Protein AF-A0A8T4CIP9-F1 (afdb_monomer)

Mean predicted aligned error: 10.28 Å

Radius of gyration: 17.67 Å; Cα contacts (8 Å, |Δi|>4): 135; chains: 1; bounding box: 44×28×46 Å

Nearest PDB structures (foldseek):
  5xgj-assembly1_B  TM=2.246E-01  e=2.545E+00  Homo sapiens
  7jis-assembly1_B  TM=2.352E-01  e=4.892E+00  Bos taurus
  8bcy-assembly1_B  TM=2.351E-01  e=4.652E+00  Bos taurus
  8q72-assembly1_B  TM=2.115E-01  e=5.981E+00  Escherichia coli

Secondary structure (DSSP, 8-state):
-HHHHHHHHHHHHHHHHHHHHHHHHHHHTT-GGGHHHHHHHHHHHHHHHHHHHHHHHHHHHHHHTT--HHHHHHHHHHHHHHHHHHHHHHHHHHHHHHHHHHHHHHHHHHTT-HHHHHHHHHHHHHHHHHHHHHHHHHHHTT-HHHHHHHHHHHHHHHHHHHHHHHHHH-

Sequence (170 aa):
MFAQFILTLREGLEAALIIAIVAAYLKKINRNDVNKYLWLGSGLAVLASIILSAAFWTLYGFAESFAGLWFEAFAMFTAAAVLTYMIFWMAKNARKIRGELEERVDVAISSGQLLGIAAVAFTSVLREGIETILFLSAAAAISFTETALGAVLGLFVAAVVAVFLTRGTV

pLDDT: mean 72.65, std 10.78, range [42.28, 89.19]

Solvent-accessible surface area (backbone atoms only — not comparable to full-atom values): 8701 Å² total; per-residue (Å²): 74,70,69,38,19,54,50,31,24,50,45,36,38,51,42,38,49,52,53,45,52,54,51,53,50,36,54,74,72,69,45,65,84,54,51,61,38,41,53,49,18,38,53,50,17,54,52,48,34,52,53,49,43,56,54,46,51,59,52,48,63,55,38,63,78,75,47,59,74,66,55,57,52,51,52,54,54,50,50,53,51,51,52,53,49,49,54,55,48,46,77,71,37,63,80,48,52,61,58,54,48,54,51,53,49,49,54,35,56,76,66,68,38,69,63,47,51,17,50,50,38,18,55,52,37,31,49,42,36,50,52,49,46,55,54,49,52,65,45,32,75,78,40,47,72,42,32,53,54,15,31,54,53,12,39,50,52,18,52,54,52,36,53,52,56,46,62,76,71,109

Foldseek 3Di:
DQVLLVLLLVLLLQLLVLLLLLCLLCVVVVNVVLNVLLVVLLVVLVVVLVVVLVVVVVVVVVCVVPPDPVVLVVLVVVLVVVVVVVVVVCVVCVVVVSVVSSVQSVVCVVVVPSVSSSVVSNVSSNVSSVNSSSVLVNVVVVPVVVNVVSNVNSNVVSVVVSVVSNVVSD

Structure (mmCIF, N/CA/C/O backbone):
data_AF-A0A8T4CIP9-F1
#
_entry.id   AF-A0A8T4CIP9-F1
#
loop_
_atom_site.group_PDB
_atom_site.id
_atom_site.type_symbol
_atom_site.label_atom_id
_atom_site.label_alt_id
_atom_site.label_comp_id
_atom_site.label_asym_id
_atom_site.label_entity_id
_atom_site.label_seq_id
_atom_site.pdbx_PDB_ins_code
_atom_site.Cartn_x
_atom_site.Cartn_y
_atom_site.Cartn_z
_atom_site.occupancy
_atom_site.B_iso_or_equiv
_atom_site.auth_seq_id
_atom_site.auth_comp_id
_atom_site.auth_asym_id
_atom_site.auth_atom_id
_atom_site.pdbx_PDB_model_num
ATOM 1 N N . MET A 1 1 ? 7.912 -11.212 -14.021 1.00 74.25 1 MET A N 1
ATOM 2 C CA . MET A 1 1 ? 6.522 -11.282 -13.477 1.00 74.25 1 MET A CA 1
ATOM 3 C C . MET A 1 1 ? 6.422 -11.752 -12.014 1.00 74.25 1 MET A C 1
ATOM 5 O O . MET A 1 1 ? 5.868 -11.028 -11.197 1.00 74.25 1 MET A O 1
ATOM 9 N N . PHE A 1 2 ? 6.927 -12.944 -11.653 1.00 80.62 2 PHE A N 1
ATOM 10 C CA . PHE A 1 2 ? 6.678 -13.574 -10.335 1.00 80.62 2 PHE A CA 1
ATOM 11 C C . PHE A 1 2 ? 7.185 -12.772 -9.121 1.00 80.62 2 PHE A C 1
ATOM 13 O O . PHE A 1 2 ? 6.486 -12.662 -8.119 1.00 80.62 2 PHE A O 1
ATOM 20 N N . ALA A 1 3 ? 8.364 -12.150 -9.225 1.00 81.88 3 ALA A N 1
ATOM 21 C CA . ALA A 1 3 ? 8.901 -11.307 -8.154 1.00 81.88 3 ALA A CA 1
ATOM 22 C C . ALA A 1 3 ? 7.987 -10.107 -7.839 1.00 81.88 3 ALA A C 1
ATOM 24 O O . ALA A 1 3 ? 7.739 -9.811 -6.675 1.00 81.88 3 ALA A O 1
ATOM 25 N N . GLN A 1 4 ? 7.424 -9.471 -8.873 1.00 85.50 4 GLN A N 1
ATOM 26 C CA . GLN A 1 4 ? 6.534 -8.312 -8.720 1.00 85.50 4 GLN A CA 1
ATOM 27 C C . GLN A 1 4 ? 5.172 -8.702 -8.150 1.00 85.50 4 GLN A C 1
ATOM 29 O O . GLN A 1 4 ? 4.590 -7.961 -7.361 1.00 85.50 4 GLN A O 1
ATOM 34 N N . PHE A 1 5 ? 4.700 -9.901 -8.493 1.00 85.88 5 PHE A N 1
ATOM 35 C CA . PHE A 1 5 ? 3.528 -10.494 -7.861 1.00 85.88 5 PHE A CA 1
ATOM 36 C C . PHE A 1 5 ? 3.733 -10.688 -6.354 1.00 85.88 5 PHE A C 1
ATOM 38 O O . PHE A 1 5 ? 2.912 -10.221 -5.574 1.00 85.88 5 PHE A O 1
ATOM 45 N N . ILE A 1 6 ? 4.834 -11.323 -5.929 1.00 86.06 6 ILE A N 1
ATOM 46 C CA . ILE A 1 6 ? 5.112 -11.540 -4.498 1.00 86.06 6 ILE A CA 1
ATOM 47 C C . ILE A 1 6 ? 5.267 -10.212 -3.757 1.00 86.06 6 ILE A C 1
ATOM 49 O O . ILE A 1 6 ? 4.758 -10.076 -2.647 1.00 86.06 6 ILE A O 1
ATOM 53 N N . LEU A 1 7 ? 5.952 -9.243 -4.366 1.00 86.06 7 LEU A N 1
ATOM 54 C CA . LEU A 1 7 ? 6.176 -7.935 -3.762 1.00 86.06 7 LEU A CA 1
ATOM 55 C C . LEU A 1 7 ? 4.852 -7.209 -3.513 1.00 86.06 7 LEU A C 1
ATOM 57 O O . LEU A 1 7 ? 4.538 -6.873 -2.378 1.00 86.06 7 LEU A O 1
ATOM 61 N N . THR A 1 8 ? 4.033 -7.039 -4.550 1.00 87.06 8 THR A N 1
ATOM 62 C CA . THR A 1 8 ? 2.738 -6.348 -4.419 1.00 87.06 8 THR A CA 1
ATOM 63 C C . THR A 1 8 ? 1.732 -7.106 -3.562 1.00 87.06 8 THR A C 1
ATOM 65 O O . THR A 1 8 ? 0.928 -6.484 -2.870 1.00 87.06 8 THR A O 1
ATOM 68 N N . LEU A 1 9 ? 1.796 -8.441 -3.554 1.00 86.44 9 LEU A N 1
ATOM 69 C CA . LEU A 1 9 ? 1.029 -9.265 -2.628 1.00 86.44 9 LEU A CA 1
ATOM 70 C C . LEU A 1 9 ? 1.435 -8.987 -1.176 1.00 86.44 9 LEU A C 1
ATOM 72 O O . LEU A 1 9 ? 0.558 -8.821 -0.336 1.00 86.44 9 LEU A O 1
ATOM 76 N N . ARG A 1 10 ? 2.739 -8.928 -0.877 1.00 88.19 10 ARG A N 1
ATOM 77 C CA . ARG A 1 10 ? 3.248 -8.635 0.468 1.00 88.19 10 ARG A CA 1
ATOM 78 C C . ARG A 1 10 ? 2.790 -7.257 0.938 1.00 88.19 10 ARG A C 1
ATOM 80 O O . ARG A 1 10 ? 2.098 -7.192 1.947 1.00 88.19 10 ARG A O 1
ATOM 87 N N . GLU A 1 11 ? 3.087 -6.200 0.185 1.00 86.75 11 GLU A N 1
ATOM 88 C CA . GLU A 1 11 ? 2.749 -4.835 0.620 1.00 86.75 11 GLU A CA 1
ATOM 89 C C . GLU A 1 11 ? 1.222 -4.637 0.712 1.00 86.75 11 GLU A C 1
ATOM 91 O O . GLU A 1 11 ? 0.703 -4.021 1.645 1.00 86.75 11 GLU A O 1
ATOM 96 N N . GLY A 1 12 ? 0.458 -5.253 -0.200 1.00 85.38 12 GLY A N 1
ATOM 97 C CA . GLY A 1 12 ? -1.003 -5.251 -0.139 1.00 85.38 12 GLY A CA 1
ATOM 98 C C . GLY A 1 12 ? -1.564 -5.988 1.085 1.00 85.38 12 GLY A C 1
ATOM 99 O O . GLY A 1 12 ? -2.535 -5.529 1.692 1.00 85.38 12 GLY A O 1
ATOM 100 N N . LEU A 1 13 ? -0.961 -7.118 1.470 1.00 83.56 13 LEU A N 1
ATOM 101 C CA . LEU A 1 13 ? -1.342 -7.855 2.677 1.00 83.56 13 LEU A CA 1
ATOM 102 C C . LEU A 1 13 ? -0.970 -7.093 3.948 1.00 83.56 13 LEU A C 1
ATOM 104 O O . LEU A 1 13 ? -1.757 -7.093 4.890 1.00 83.56 13 LEU A O 1
ATOM 108 N N . GLU A 1 14 ? 0.183 -6.433 3.984 1.00 82.94 14 GLU A N 1
ATOM 109 C CA . GLU A 1 14 ? 0.604 -5.619 5.124 1.00 82.94 14 GLU A CA 1
ATOM 110 C C . GLU A 1 14 ? -0.350 -4.442 5.353 1.00 82.94 14 GLU A C 1
ATOM 112 O O . GLU A 1 14 ? -0.870 -4.278 6.461 1.00 82.94 14 GLU A O 1
ATOM 117 N N . ALA A 1 15 ? -0.704 -3.709 4.293 1.00 83.06 15 ALA A N 1
ATOM 118 C CA . ALA A 1 15 ? -1.716 -2.658 4.361 1.00 83.06 15 ALA A CA 1
ATOM 119 C C . ALA A 1 15 ? -3.074 -3.198 4.855 1.00 83.06 15 ALA A C 1
ATOM 121 O O . ALA A 1 15 ? -3.703 -2.610 5.742 1.00 83.06 15 ALA A O 1
ATOM 122 N N . ALA A 1 16 ? -3.516 -4.349 4.337 1.00 81.31 16 ALA A N 1
ATOM 123 C CA . ALA A 1 16 ? -4.754 -4.998 4.766 1.00 81.31 16 ALA A CA 1
ATOM 124 C C . ALA A 1 16 ? -4.726 -5.420 6.244 1.00 81.31 16 ALA A C 1
ATOM 126 O O . ALA A 1 16 ? -5.730 -5.290 6.949 1.00 81.31 16 ALA A O 1
ATOM 127 N N . LEU A 1 17 ? -3.581 -5.905 6.726 1.00 78.81 17 LEU A N 1
ATOM 128 C CA . LEU A 1 17 ? -3.394 -6.357 8.100 1.00 78.81 17 LEU A CA 1
ATOM 129 C C . LEU A 1 17 ? -3.433 -5.171 9.073 1.00 78.81 17 LEU A C 1
ATOM 131 O O . LEU A 1 17 ? -4.083 -5.265 10.114 1.00 78.81 17 LEU A O 1
ATOM 135 N N . ILE A 1 18 ? -2.843 -4.027 8.709 1.00 77.44 18 ILE A N 1
ATOM 136 C CA . ILE A 1 18 ? -2.946 -2.787 9.494 1.00 77.44 18 ILE A CA 1
ATOM 137 C C . ILE A 1 18 ? -4.411 -2.346 9.615 1.00 77.44 18 ILE A C 1
ATOM 139 O O . ILE A 1 18 ? -4.887 -2.093 10.724 1.00 77.44 18 ILE A O 1
ATOM 143 N N . ILE A 1 19 ? -5.155 -2.315 8.502 1.00 77.06 19 ILE A N 1
ATOM 144 C CA . ILE A 1 19 ? -6.585 -1.966 8.508 1.00 77.06 19 ILE A CA 1
ATOM 145 C C . ILE A 1 19 ? -7.373 -2.938 9.397 1.00 77.06 19 ILE A C 1
ATOM 147 O O . ILE A 1 19 ? -8.206 -2.502 10.193 1.00 77.06 19 ILE A O 1
ATOM 151 N N . ALA A 1 20 ? -7.090 -4.241 9.311 1.00 74.94 20 ALA A N 1
ATOM 152 C CA . ALA A 1 20 ? -7.746 -5.261 10.123 1.00 74.94 20 ALA A CA 1
ATOM 153 C C . ALA A 1 20 ? -7.458 -5.102 11.626 1.00 74.94 20 ALA A C 1
ATOM 155 O O . ALA A 1 20 ? -8.386 -5.208 12.427 1.00 74.94 20 ALA A O 1
ATOM 156 N N . ILE A 1 21 ? -6.214 -4.797 12.022 1.00 72.75 21 ILE A N 1
ATOM 157 C CA . ILE A 1 21 ? -5.855 -4.541 13.429 1.00 72.75 21 ILE A CA 1
ATOM 158 C C . ILE A 1 21 ? -6.623 -3.329 13.963 1.00 72.75 21 ILE A C 1
ATOM 160 O O . ILE A 1 21 ? -7.234 -3.411 15.030 1.00 72.75 21 ILE A O 1
ATOM 164 N N . VAL A 1 22 ? -6.636 -2.218 13.218 1.00 72.19 22 VAL A N 1
ATOM 165 C CA . VAL A 1 22 ? -7.340 -0.998 13.643 1.00 72.19 22 VAL A CA 1
ATOM 166 C C . VAL A 1 22 ? -8.851 -1.241 13.714 1.00 72.19 22 VAL A C 1
ATOM 168 O O . VAL A 1 22 ? -9.490 -0.849 14.690 1.00 72.19 22 VAL A O 1
ATOM 171 N N . ALA A 1 23 ? -9.428 -1.949 12.738 1.00 73.31 23 ALA A N 1
ATOM 172 C CA . ALA A 1 23 ? -10.843 -2.321 12.743 1.00 73.31 23 ALA A CA 1
ATOM 173 C C . ALA A 1 23 ? -11.206 -3.230 13.934 1.00 73.31 23 ALA A C 1
ATOM 175 O O . ALA A 1 23 ? -12.206 -2.990 14.614 1.00 73.31 23 ALA A O 1
ATOM 176 N N . ALA A 1 24 ? -10.384 -4.243 14.228 1.00 68.75 24 ALA A N 1
ATOM 177 C CA . ALA A 1 24 ? -10.583 -5.142 15.364 1.00 68.75 24 ALA A CA 1
ATOM 178 C C . ALA A 1 24 ? -10.513 -4.390 16.702 1.00 68.75 24 ALA A C 1
ATOM 180 O O . ALA A 1 24 ? -11.318 -4.637 17.604 1.00 68.75 24 ALA A O 1
ATOM 181 N N . TYR A 1 25 ? -9.596 -3.429 16.818 1.00 67.00 25 TYR A N 1
ATOM 182 C CA . TYR A 1 25 ? -9.478 -2.589 18.003 1.00 67.00 25 TYR A CA 1
ATOM 183 C C . TYR A 1 25 ? -10.700 -1.671 18.181 1.00 67.00 25 TYR A C 1
ATOM 185 O O . TYR A 1 25 ? -11.261 -1.597 19.274 1.00 67.00 25 TYR A O 1
ATOM 193 N N . LEU A 1 26 ? -11.179 -1.032 17.106 1.00 69.31 26 LEU A N 1
ATOM 194 C CA . LEU A 1 26 ? -12.405 -0.219 17.119 1.00 69.31 26 LEU A CA 1
ATOM 195 C C . LEU A 1 26 ? -13.644 -1.021 17.552 1.00 69.31 26 LEU A C 1
ATOM 197 O O . LEU A 1 26 ? -14.509 -0.506 18.267 1.00 69.31 26 LEU A O 1
ATOM 201 N N . LYS A 1 27 ? -13.709 -2.299 17.160 1.00 70.06 27 LYS A N 1
ATOM 202 C CA . LYS A 1 27 ? -14.762 -3.222 17.599 1.00 70.06 27 LYS A CA 1
ATOM 203 C C . LYS A 1 27 ? -14.635 -3.550 19.091 1.00 70.06 27 LYS A C 1
ATOM 205 O O . LYS A 1 27 ? -15.639 -3.543 19.798 1.00 70.06 27 LYS A O 1
ATOM 210 N N . LYS A 1 28 ? -13.412 -3.775 19.593 1.00 67.06 28 LYS A N 1
ATOM 211 C CA . LYS A 1 28 ? -13.129 -4.070 21.014 1.00 67.06 28 LYS A CA 1
ATOM 212 C C . LYS A 1 28 ? -13.585 -2.948 21.954 1.00 67.06 28 LYS A C 1
ATOM 214 O O . LYS A 1 28 ? -14.114 -3.232 23.022 1.00 67.06 28 LYS A O 1
ATOM 219 N N . ILE A 1 29 ? -13.425 -1.689 21.549 1.00 68.38 29 ILE A N 1
ATOM 220 C CA . ILE A 1 29 ? -13.876 -0.509 22.316 1.00 68.38 29 ILE A CA 1
ATOM 221 C C . ILE A 1 29 ? -15.363 -0.170 22.102 1.00 68.38 29 ILE A C 1
ATOM 223 O O . ILE A 1 29 ? -15.838 0.850 22.597 1.00 68.38 29 ILE A O 1
ATOM 227 N N . ASN A 1 30 ? -16.091 -0.989 21.334 1.00 66.56 30 ASN A N 1
ATOM 228 C CA . ASN A 1 30 ? -17.504 -0.819 20.990 1.00 66.56 30 ASN A CA 1
ATOM 229 C C . ASN A 1 30 ? -17.852 0.539 20.337 1.00 66.56 30 ASN A C 1
ATOM 231 O O . ASN A 1 30 ? -18.989 1.001 20.413 1.00 66.56 30 ASN A O 1
ATOM 235 N N . ARG A 1 31 ? -16.883 1.193 19.675 1.00 66.31 31 ARG A N 1
ATOM 236 C CA . ARG A 1 31 ? -17.085 2.464 18.953 1.00 66.31 31 ARG A CA 1
ATOM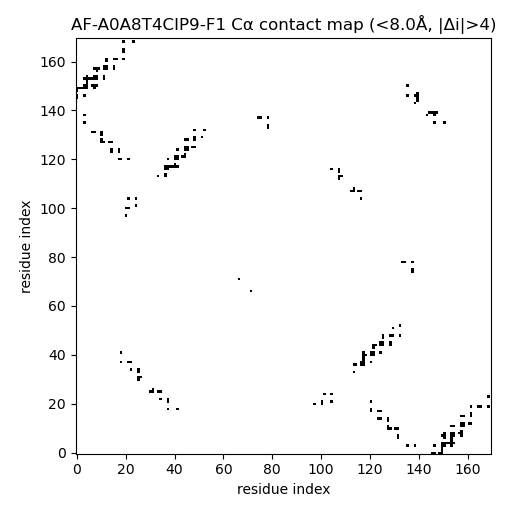 237 C C . ARG A 1 31 ? -17.133 2.223 17.446 1.00 66.31 31 ARG A C 1
ATOM 239 O O . ARG A 1 31 ? -16.275 2.677 16.689 1.00 66.31 31 ARG A O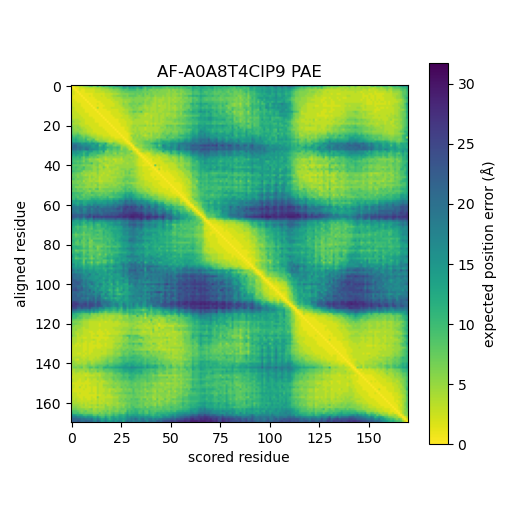 1
ATOM 246 N N . ASN A 1 32 ? -18.175 1.518 17.007 1.00 63.53 32 ASN A N 1
ATOM 247 C CA . ASN A 1 32 ? -18.413 1.228 15.587 1.00 63.53 32 ASN A CA 1
ATOM 248 C C . ASN A 1 32 ? -18.672 2.493 14.746 1.00 63.53 32 ASN A C 1
ATOM 250 O O . ASN A 1 32 ? -18.477 2.473 13.530 1.00 63.53 32 ASN A O 1
ATOM 254 N N . ASP A 1 33 ? -19.037 3.607 15.385 1.00 66.94 33 ASP A N 1
ATOM 255 C CA . ASP A 1 33 ? -19.282 4.900 14.735 1.00 66.94 33 ASP A CA 1
ATOM 256 C C . ASP A 1 33 ? -18.047 5.438 13.997 1.00 66.94 33 ASP A C 1
ATOM 258 O O . ASP A 1 33 ? -18.167 6.140 12.991 1.00 66.94 33 ASP A O 1
ATOM 262 N N . VAL A 1 34 ? -16.846 5.068 14.460 1.00 66.31 34 VAL A N 1
ATOM 263 C CA . VAL A 1 34 ? -15.576 5.581 13.926 1.00 66.31 34 VAL A CA 1
ATOM 264 C C . VAL A 1 34 ? -15.041 4.753 12.754 1.00 66.31 34 VAL A C 1
ATOM 266 O O . VAL A 1 34 ? -14.142 5.192 12.039 1.00 66.31 34 VAL A O 1
ATOM 269 N N . ASN A 1 35 ? -15.630 3.583 12.486 1.00 69.69 35 ASN A N 1
ATOM 270 C CA . ASN A 1 35 ? -15.203 2.689 11.406 1.00 69.69 35 ASN A CA 1
ATOM 271 C C . ASN A 1 35 ? -15.267 3.374 10.024 1.00 69.69 35 ASN A C 1
ATOM 273 O O . ASN A 1 35 ? -14.433 3.138 9.155 1.00 69.69 35 ASN A O 1
ATOM 277 N N . LYS A 1 36 ? -16.202 4.315 9.835 1.00 73.62 36 LYS A N 1
ATOM 278 C CA . LYS A 1 36 ? -16.306 5.110 8.598 1.00 73.62 36 LYS A CA 1
ATOM 279 C C . LYS A 1 36 ? -15.050 5.948 8.325 1.00 73.62 36 LYS A C 1
ATOM 281 O O . LYS A 1 36 ? -14.659 6.089 7.171 1.00 73.62 36 LYS A O 1
ATOM 286 N N . TYR A 1 37 ? -14.394 6.463 9.367 1.00 72.12 37 TYR A N 1
ATOM 287 C CA . TYR A 1 37 ? -13.176 7.270 9.238 1.00 72.12 37 TYR A CA 1
ATOM 288 C C . TYR A 1 37 ? -11.946 6.424 8.891 1.00 72.12 37 TYR A C 1
ATOM 290 O O . TYR A 1 37 ? -11.083 6.889 8.151 1.00 72.12 37 TYR A O 1
ATOM 298 N N . LEU A 1 38 ? -11.891 5.171 9.356 1.00 76.06 38 LEU A N 1
ATOM 299 C CA . LEU A 1 38 ? -10.860 4.201 8.969 1.00 76.06 38 LEU A CA 1
ATOM 300 C C . LEU A 1 38 ? -10.921 3.888 7.465 1.00 76.06 38 LEU A C 1
ATOM 302 O O . LEU A 1 38 ? -9.902 3.929 6.770 1.00 76.06 38 LEU A O 1
ATOM 306 N N . TRP A 1 39 ? -12.127 3.627 6.954 1.00 77.50 39 TRP A N 1
ATOM 307 C CA . TRP A 1 39 ? -12.355 3.380 5.529 1.00 77.50 39 TRP A CA 1
ATOM 308 C C . TRP A 1 39 ? -12.106 4.625 4.674 1.00 77.50 39 TRP A C 1
ATOM 310 O O . TRP A 1 39 ? -11.488 4.516 3.618 1.00 77.50 39 TRP A O 1
ATOM 320 N N . LEU A 1 40 ? -12.514 5.811 5.143 1.00 79.81 40 LEU A N 1
ATOM 321 C CA . LEU A 1 40 ? -12.207 7.079 4.473 1.00 79.81 40 LEU A CA 1
ATOM 322 C C . LEU A 1 40 ? -10.700 7.348 4.407 1.00 79.81 40 LEU A C 1
ATOM 324 O O . LEU A 1 40 ? -10.201 7.692 3.340 1.00 79.81 40 LEU A O 1
ATOM 328 N N . GLY A 1 41 ? -9.971 7.160 5.512 1.00 75.75 41 GLY A N 1
ATOM 329 C CA . GLY A 1 41 ? -8.518 7.343 5.557 1.00 75.75 41 GLY A CA 1
ATOM 330 C C . GLY A 1 41 ? -7.779 6.375 4.632 1.00 75.75 41 GLY A C 1
ATOM 331 O O . GLY A 1 41 ? -6.906 6.793 3.877 1.00 75.75 41 GLY A O 1
ATOM 332 N N . SER A 1 42 ? -8.185 5.102 4.620 1.00 78.00 42 SER A N 1
ATOM 333 C CA . SER A 1 42 ? -7.599 4.091 3.727 1.00 78.00 42 SER A CA 1
ATOM 334 C C . SER A 1 42 ? -7.918 4.373 2.257 1.00 78.00 42 SER A C 1
ATOM 336 O O . SER A 1 42 ? -7.032 4.310 1.412 1.00 78.00 42 SER A O 1
ATOM 338 N N . GLY A 1 43 ? -9.163 4.746 1.941 1.00 80.62 43 GLY A N 1
ATOM 339 C CA . GLY A 1 43 ? -9.562 5.115 0.581 1.00 80.62 43 GLY A CA 1
ATOM 340 C C . GLY A 1 43 ? -8.816 6.349 0.068 1.00 80.62 43 GLY A C 1
ATOM 341 O O . GLY A 1 43 ? -8.333 6.349 -1.063 1.00 80.62 43 GLY A O 1
ATOM 342 N N . LEU A 1 44 ? -8.654 7.372 0.915 1.00 81.75 44 LEU A N 1
ATOM 343 C CA . LEU A 1 44 ? -7.846 8.553 0.603 1.00 81.75 44 LEU A CA 1
ATOM 344 C C . LEU A 1 44 ? -6.372 8.204 0.395 1.00 81.75 44 LEU A C 1
ATOM 346 O O . LEU A 1 44 ? -5.756 8.764 -0.505 1.00 81.75 44 LEU A O 1
ATOM 350 N N . ALA A 1 45 ? -5.812 7.283 1.180 1.00 77.75 45 ALA A N 1
ATOM 351 C CA . ALA A 1 45 ? -4.433 6.841 1.004 1.00 77.75 45 ALA A CA 1
ATOM 352 C C . ALA A 1 45 ? -4.238 6.105 -0.320 1.00 77.75 45 ALA A C 1
ATOM 354 O O . ALA A 1 45 ? -3.307 6.425 -1.046 1.00 77.75 45 ALA A O 1
ATOM 355 N N . VAL A 1 46 ? -5.149 5.197 -0.686 1.00 82.44 46 VAL A N 1
ATOM 356 C CA . VAL A 1 46 ? -5.099 4.503 -1.983 1.00 82.44 46 VAL A CA 1
ATOM 357 C C . VAL A 1 46 ? -5.192 5.499 -3.139 1.00 82.44 46 VAL A C 1
ATOM 359 O O . VAL A 1 46 ? -4.386 5.440 -4.066 1.00 82.44 46 VAL A O 1
ATOM 362 N N . LEU A 1 47 ? -6.128 6.452 -3.076 1.00 83.50 47 LEU A N 1
ATOM 363 C CA . LEU A 1 47 ? -6.238 7.512 -4.082 1.00 83.50 47 LEU A CA 1
ATOM 364 C C . LEU A 1 47 ? -4.963 8.358 -4.153 1.00 83.50 47 LEU A C 1
ATOM 366 O O . LEU A 1 47 ? -4.461 8.616 -5.246 1.00 83.50 47 LEU A O 1
ATOM 370 N N . ALA A 1 48 ? -4.414 8.751 -3.002 1.00 80.81 48 ALA A N 1
ATOM 371 C CA . ALA A 1 48 ? -3.166 9.494 -2.929 1.00 80.81 48 ALA A CA 1
ATOM 372 C C . ALA A 1 48 ? -2.006 8.698 -3.535 1.00 80.81 48 ALA A C 1
ATOM 374 O O . ALA A 1 48 ? -1.258 9.264 -4.320 1.00 80.81 48 ALA A O 1
ATOM 375 N N . SER A 1 49 ? -1.889 7.396 -3.259 1.00 80.31 49 SER A N 1
ATOM 376 C CA . SER A 1 49 ? -0.874 6.522 -3.855 1.00 80.31 49 SER A CA 1
ATOM 377 C C . SER A 1 49 ? -1.021 6.416 -5.374 1.00 80.31 49 SER A C 1
ATOM 379 O O . SER A 1 49 ? -0.018 6.476 -6.077 1.00 80.31 49 SER A O 1
ATOM 381 N N . ILE A 1 50 ? -2.242 6.333 -5.911 1.00 82.25 50 ILE A N 1
ATOM 382 C CA . ILE A 1 50 ? -2.466 6.330 -7.368 1.00 82.25 50 ILE A CA 1
ATOM 383 C C . ILE A 1 50 ? -2.018 7.661 -7.989 1.00 82.25 50 ILE A C 1
ATOM 385 O O . ILE A 1 50 ? -1.312 7.663 -8.998 1.00 82.25 50 ILE A O 1
ATOM 389 N N . ILE A 1 51 ? -2.378 8.792 -7.373 1.00 83.25 51 ILE A N 1
ATOM 390 C CA . ILE A 1 51 ? -1.955 10.126 -7.830 1.00 83.25 51 ILE A CA 1
ATOM 391 C C . ILE A 1 51 ? -0.430 10.254 -7.764 1.00 83.25 51 ILE A C 1
ATOM 393 O O . ILE A 1 51 ? 0.191 10.716 -8.721 1.00 83.25 51 ILE A O 1
ATOM 397 N N . LEU A 1 52 ? 0.176 9.814 -6.658 1.00 80.25 52 LEU A N 1
ATOM 398 C CA . LEU A 1 52 ? 1.621 9.837 -6.468 1.00 80.25 52 LEU A CA 1
ATOM 399 C C . LEU A 1 52 ? 2.318 8.977 -7.520 1.00 80.25 52 LEU A C 1
ATOM 401 O O . LEU A 1 52 ? 3.312 9.415 -8.076 1.00 80.25 52 LEU A O 1
ATOM 405 N N . SER A 1 53 ? 1.774 7.798 -7.833 1.00 74.94 53 SER A N 1
ATOM 406 C CA . SER A 1 53 ? 2.293 6.896 -8.865 1.00 74.94 53 SER A CA 1
ATOM 407 C C . SER A 1 53 ? 2.275 7.546 -10.248 1.00 74.94 53 SER A C 1
ATOM 409 O O . SER A 1 53 ? 3.288 7.526 -10.948 1.00 74.94 53 SER A O 1
ATOM 411 N N . ALA A 1 54 ? 1.160 8.185 -10.616 1.00 77.69 54 ALA A N 1
ATOM 412 C CA . ALA A 1 54 ? 1.036 8.903 -11.880 1.00 77.69 54 ALA A CA 1
ATOM 413 C C . ALA A 1 54 ? 2.021 10.083 -11.968 1.00 77.69 54 ALA A C 1
ATOM 415 O O . ALA A 1 54 ? 2.680 10.257 -12.992 1.00 77.69 54 ALA A O 1
ATOM 416 N N . ALA A 1 55 ? 2.172 10.854 -10.886 1.00 77.75 55 ALA A N 1
ATOM 417 C CA . ALA A 1 55 ? 3.152 11.937 -10.799 1.00 77.75 55 ALA A CA 1
ATOM 418 C C . ALA A 1 55 ? 4.601 11.421 -10.832 1.00 77.75 55 ALA A C 1
ATOM 420 O O . ALA A 1 55 ? 5.480 12.057 -11.407 1.00 77.75 55 ALA A O 1
ATOM 421 N N . PHE A 1 56 ? 4.861 10.253 -10.242 1.00 71.94 56 PHE A N 1
ATOM 422 C CA . PHE A 1 56 ? 6.178 9.629 -10.278 1.00 71.94 56 PHE A CA 1
ATOM 423 C C . PHE A 1 56 ? 6.548 9.234 -11.705 1.00 71.94 56 PHE A C 1
ATOM 425 O O . PHE A 1 56 ? 7.654 9.520 -12.141 1.00 71.94 56 PHE A O 1
ATOM 432 N N . TRP A 1 57 ? 5.612 8.649 -12.458 1.00 69.06 57 TRP A N 1
ATOM 433 C CA . TRP A 1 57 ? 5.827 8.252 -13.851 1.00 69.06 57 TRP A CA 1
ATOM 434 C C . TRP A 1 57 ? 6.140 9.433 -14.775 1.00 69.06 57 TRP A C 1
ATOM 436 O O . TRP A 1 57 ? 7.029 9.335 -15.619 1.00 69.06 57 TRP A O 1
ATOM 446 N N . THR A 1 58 ? 5.454 10.566 -14.601 1.00 68.94 58 THR A N 1
ATOM 447 C CA . THR A 1 58 ? 5.724 11.768 -15.405 1.00 68.94 58 THR A CA 1
ATOM 448 C C . THR A 1 58 ? 7.086 12.380 -15.083 1.00 68.94 58 THR A C 1
ATOM 450 O O . THR A 1 58 ? 7.787 12.808 -15.998 1.00 68.94 58 THR A O 1
ATOM 453 N N . LEU A 1 59 ? 7.495 12.379 -13.810 1.00 65.56 59 LEU A N 1
ATOM 454 C CA . LEU A 1 59 ? 8.818 12.845 -13.387 1.00 65.56 59 LEU A CA 1
ATOM 455 C C . LEU A 1 59 ? 9.939 11.892 -13.821 1.00 65.56 59 LEU A C 1
ATOM 457 O O . LEU A 1 59 ? 10.994 12.355 -14.248 1.00 65.56 59 LEU A O 1
ATOM 461 N N . TYR A 1 60 ? 9.713 10.577 -13.759 1.00 62.28 60 TYR A N 1
ATOM 462 C CA . TYR A 1 60 ? 10.691 9.564 -14.168 1.00 62.28 60 TYR A CA 1
ATOM 463 C C . TYR A 1 60 ? 10.949 9.601 -15.678 1.00 62.28 60 TYR A C 1
ATOM 465 O O . TYR A 1 60 ? 12.101 9.594 -16.102 1.00 62.28 60 TYR A O 1
ATOM 473 N N . GLY A 1 61 ? 9.895 9.754 -16.491 1.00 58.66 61 GLY A N 1
ATOM 474 C CA . GLY A 1 61 ? 10.036 9.957 -17.938 1.00 58.66 61 GLY A CA 1
ATOM 475 C C . GLY A 1 61 ? 10.784 11.248 -18.298 1.00 58.66 61 GLY A C 1
ATOM 476 O O . GLY A 1 61 ? 11.468 11.309 -19.315 1.00 58.66 61 GLY A O 1
ATOM 477 N N . PHE A 1 62 ? 10.713 12.273 -17.441 1.00 50.44 62 PHE A N 1
ATOM 478 C CA . PHE A 1 62 ? 11.509 13.495 -17.585 1.00 50.44 62 PHE A CA 1
ATOM 479 C C . PHE A 1 62 ? 12.977 13.292 -17.166 1.00 50.44 62 PHE A C 1
ATOM 481 O O . PHE A 1 62 ? 13.875 13.905 -17.744 1.00 50.44 62 PHE A O 1
ATOM 488 N N . ALA A 1 63 ? 13.227 12.423 -16.181 1.00 50.78 63 ALA A N 1
ATOM 489 C CA . ALA A 1 63 ? 14.559 12.106 -15.676 1.00 50.78 63 ALA A CA 1
ATOM 490 C C . ALA A 1 63 ? 15.376 11.251 -16.657 1.00 50.78 63 ALA A C 1
ATOM 492 O O . ALA A 1 63 ? 16.551 11.549 -16.838 1.00 50.78 63 ALA A O 1
ATOM 493 N N . GLU A 1 64 ? 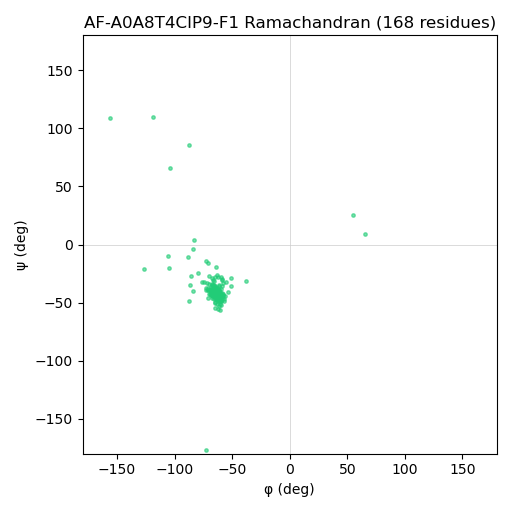14.785 10.274 -17.357 1.00 54.22 64 GLU A N 1
ATOM 494 C CA . GLU A 1 64 ? 15.496 9.511 -18.406 1.00 54.22 64 GLU A CA 1
ATOM 495 C C . GLU A 1 64 ? 16.051 10.408 -19.522 1.00 54.22 64 GLU A C 1
ATOM 497 O O . GLU A 1 64 ? 17.125 10.149 -20.061 1.00 54.22 64 GLU A O 1
ATOM 502 N N . SER A 1 65 ? 15.360 11.507 -19.843 1.00 54.81 65 SER A N 1
ATOM 503 C CA . SER A 1 65 ? 15.821 12.453 -20.864 1.00 54.81 65 SER A CA 1
ATOM 504 C C . SER A 1 65 ? 17.051 13.270 -20.432 1.00 54.81 65 SER A C 1
ATOM 506 O O . SER A 1 65 ? 17.674 13.896 -21.291 1.00 54.81 65 SER A O 1
ATOM 508 N N . PHE A 1 66 ? 17.389 13.311 -19.136 1.00 51.47 66 PHE A N 1
ATOM 509 C CA . PHE A 1 66 ? 18.440 14.178 -18.577 1.00 51.47 66 PHE A CA 1
ATOM 510 C C . PHE A 1 66 ? 19.502 13.427 -17.752 1.00 51.47 66 PHE A C 1
ATOM 512 O O . PHE A 1 66 ? 20.605 13.941 -17.559 1.00 51.47 66 PHE A O 1
ATOM 519 N N . ALA A 1 67 ? 19.196 12.227 -17.256 1.00 57.62 67 ALA A N 1
ATOM 520 C CA . ALA A 1 67 ? 19.987 11.498 -16.273 1.00 57.62 67 ALA A CA 1
ATOM 521 C C . ALA A 1 67 ? 20.467 10.154 -16.844 1.00 57.62 67 ALA A C 1
ATOM 523 O O . ALA A 1 67 ? 19.689 9.232 -17.060 1.00 57.62 67 ALA A O 1
ATOM 524 N N . GLY A 1 68 ? 21.774 10.055 -17.106 1.00 66.00 68 GLY A N 1
ATOM 525 C CA . GLY A 1 68 ? 22.407 8.845 -17.636 1.00 66.00 68 GLY A CA 1
ATOM 526 C C . GLY A 1 68 ? 22.532 7.692 -16.628 1.00 66.00 68 GLY A C 1
ATOM 527 O O . GLY A 1 68 ? 22.151 7.814 -15.465 1.00 66.00 68 GLY A O 1
ATOM 528 N N . LEU A 1 69 ? 23.170 6.605 -17.081 1.00 68.88 69 LEU A N 1
ATOM 529 C CA . LEU A 1 69 ? 23.432 5.318 -16.397 1.00 68.88 69 LEU A CA 1
ATOM 530 C C . LEU A 1 69 ? 23.780 5.402 -14.892 1.00 68.88 69 LEU A C 1
ATOM 532 O O . LEU A 1 69 ? 23.472 4.497 -14.121 1.00 68.88 69 LEU A O 1
ATOM 536 N N . TRP A 1 70 ? 24.427 6.487 -14.457 1.00 73.62 70 TRP A N 1
ATOM 537 C CA . TRP A 1 70 ? 24.797 6.720 -13.058 1.00 73.62 70 TRP A CA 1
ATOM 538 C C . TRP A 1 70 ? 23.602 6.964 -12.132 1.00 73.62 70 TRP A C 1
ATOM 540 O O . TRP A 1 70 ? 23.624 6.515 -10.986 1.00 73.62 70 TRP A O 1
ATOM 550 N N . PHE A 1 71 ? 22.564 7.656 -12.608 1.00 72.06 71 PHE A N 1
ATOM 551 C CA . PHE A 1 71 ? 21.355 7.897 -11.820 1.00 72.06 71 PHE A CA 1
ATOM 552 C C . PHE A 1 71 ? 20.567 6.602 -11.622 1.00 72.06 71 PHE A C 1
ATOM 554 O O . PHE A 1 71 ? 20.148 6.299 -10.506 1.00 72.06 71 PHE A O 1
ATOM 561 N N . GLU A 1 72 ? 20.453 5.800 -12.679 1.00 71.12 72 GLU A N 1
ATOM 562 C CA . GLU A 1 72 ? 19.809 4.488 -12.636 1.00 71.12 72 GLU A CA 1
ATOM 563 C C . GLU A 1 72 ? 20.541 3.535 -11.678 1.00 71.12 72 GLU A C 1
ATOM 565 O O . GLU A 1 72 ? 19.925 2.961 -10.777 1.00 71.12 72 GLU A O 1
ATOM 570 N N . ALA A 1 73 ? 21.873 3.448 -11.779 1.00 75.62 73 ALA A N 1
ATOM 571 C CA . ALA A 1 73 ? 22.683 2.629 -10.879 1.00 75.62 73 ALA A CA 1
ATOM 572 C C . ALA A 1 73 ? 22.537 3.058 -9.406 1.00 75.62 73 ALA A C 1
ATOM 574 O O . ALA A 1 73 ? 22.392 2.211 -8.521 1.00 75.62 73 ALA A O 1
ATOM 575 N N . PHE A 1 74 ? 22.528 4.366 -9.131 1.00 76.25 74 PHE A N 1
ATOM 576 C CA . PHE A 1 74 ? 22.342 4.894 -7.778 1.00 76.25 74 PHE A CA 1
ATOM 577 C C . PHE A 1 74 ? 20.940 4.605 -7.222 1.00 76.25 74 PHE A C 1
ATOM 579 O O . PHE A 1 74 ? 20.800 4.217 -6.056 1.00 76.25 74 PHE A O 1
ATOM 586 N N . ALA A 1 75 ? 19.906 4.754 -8.053 1.00 69.56 75 ALA A N 1
ATOM 587 C CA . ALA A 1 75 ? 18.529 4.446 -7.689 1.00 69.56 75 ALA A CA 1
ATOM 588 C C . ALA A 1 75 ? 18.362 2.957 -7.350 1.00 69.56 75 ALA A C 1
ATOM 590 O O . ALA A 1 75 ? 17.797 2.630 -6.305 1.00 69.56 75 ALA A O 1
ATOM 591 N N . MET A 1 76 ? 18.927 2.058 -8.164 1.00 71.94 76 MET A N 1
ATOM 592 C CA . MET A 1 76 ? 18.890 0.614 -7.908 1.00 71.94 76 MET A CA 1
ATOM 593 C C . MET A 1 76 ? 19.622 0.229 -6.616 1.00 71.94 76 MET A C 1
ATOM 595 O O . MET A 1 76 ? 19.104 -0.560 -5.824 1.00 71.94 76 MET A O 1
ATOM 599 N N . PHE A 1 77 ? 20.800 0.806 -6.358 1.00 80.50 77 PHE A N 1
ATOM 600 C CA . PHE A 1 77 ? 21.571 0.502 -5.149 1.00 80.50 77 PHE A CA 1
ATOM 601 C C . PHE A 1 77 ? 20.865 0.997 -3.879 1.00 80.50 77 PHE A C 1
ATOM 603 O O . PHE A 1 77 ? 20.822 0.300 -2.863 1.00 80.50 77 PHE A O 1
ATOM 610 N N . THR A 1 78 ? 20.255 2.182 -3.954 1.00 72.69 78 THR A N 1
ATOM 611 C CA . THR A 1 78 ? 19.474 2.754 -2.853 1.00 72.69 78 THR A CA 1
ATOM 612 C C . THR A 1 78 ? 18.213 1.929 -2.595 1.00 72.69 78 THR A C 1
ATOM 614 O O . THR A 1 78 ? 17.925 1.607 -1.444 1.00 72.69 78 THR A O 1
ATOM 617 N N . ALA A 1 79 ? 17.503 1.506 -3.645 1.00 69.81 79 ALA A N 1
ATOM 618 C CA . ALA A 1 79 ? 16.348 0.619 -3.519 1.00 69.81 79 ALA A CA 1
ATOM 619 C C . ALA A 1 79 ? 16.722 -0.712 -2.839 1.00 69.81 79 ALA A C 1
ATOM 621 O O . ALA A 1 79 ? 16.035 -1.142 -1.913 1.00 69.81 79 ALA A O 1
ATOM 622 N N . ALA A 1 80 ? 17.845 -1.329 -3.225 1.00 79.44 80 ALA A N 1
ATOM 623 C CA . ALA A 1 80 ? 18.338 -2.556 -2.597 1.00 79.44 80 ALA A CA 1
ATOM 624 C C . ALA A 1 80 ? 18.678 -2.367 -1.105 1.00 79.44 80 ALA A C 1
ATOM 626 O O . ALA A 1 80 ? 18.360 -3.230 -0.280 1.00 79.44 80 ALA A O 1
ATOM 627 N N . ALA A 1 81 ? 19.284 -1.233 -0.735 1.00 79.50 81 ALA A N 1
ATOM 628 C CA . ALA A 1 81 ? 19.589 -0.906 0.657 1.00 79.50 81 ALA A CA 1
ATOM 629 C C . ALA A 1 81 ? 18.316 -0.707 1.499 1.00 79.50 81 ALA A C 1
ATOM 631 O O . ALA A 1 81 ? 18.221 -1.256 2.599 1.00 79.50 81 ALA A O 1
ATOM 632 N N . VAL A 1 82 ? 17.323 0.018 0.968 1.00 72.62 82 VAL A N 1
ATOM 633 C CA . VAL A 1 82 ? 16.023 0.238 1.625 1.00 72.62 82 VAL A CA 1
ATOM 634 C C . VAL A 1 82 ? 15.279 -1.085 1.822 1.00 72.62 82 VAL A C 1
ATOM 636 O O . VAL A 1 82 ? 14.838 -1.368 2.936 1.00 72.62 82 VAL A O 1
ATOM 639 N N . LEU A 1 83 ? 15.221 -1.938 0.792 1.00 71.12 83 LEU A N 1
ATOM 640 C CA . LEU A 1 83 ? 14.621 -3.277 0.884 1.00 71.12 83 LEU A CA 1
ATOM 641 C C . LEU A 1 83 ? 15.282 -4.118 1.972 1.00 71.12 83 LEU A C 1
ATOM 643 O O . LEU A 1 83 ? 14.610 -4.711 2.814 1.00 71.12 83 LEU A O 1
ATOM 647 N N . THR A 1 84 ? 16.614 -4.148 1.972 1.00 78.56 84 THR A N 1
ATOM 648 C CA . THR A 1 84 ? 17.387 -4.921 2.945 1.00 78.56 84 THR A CA 1
ATOM 649 C C . THR A 1 84 ? 17.114 -4.424 4.362 1.00 78.56 84 THR A C 1
ATOM 651 O O . THR A 1 84 ? 16.838 -5.224 5.256 1.00 78.56 84 THR A O 1
ATOM 654 N N . TYR A 1 85 ? 17.126 -3.104 4.568 1.00 78.12 85 TYR A N 1
ATOM 655 C CA . TYR A 1 85 ? 16.799 -2.499 5.855 1.00 78.12 85 TYR A CA 1
ATOM 656 C C . TYR A 1 85 ? 15.401 -2.898 6.338 1.00 78.12 85 TYR A C 1
ATOM 658 O O . TYR A 1 85 ? 15.259 -3.321 7.486 1.00 78.12 85 TYR A O 1
ATOM 666 N N . MET A 1 86 ? 14.389 -2.833 5.470 1.00 67.94 86 MET A N 1
ATOM 667 C CA . MET A 1 86 ? 13.006 -3.167 5.819 1.00 67.94 86 MET A CA 1
ATOM 668 C C . MET A 1 86 ? 12.823 -4.638 6.196 1.00 67.94 86 MET A C 1
ATOM 670 O O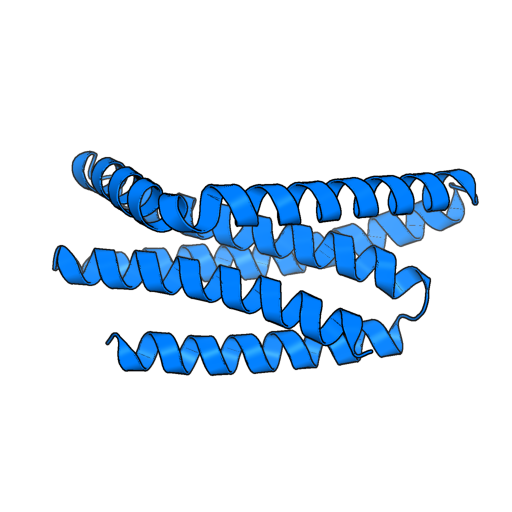 . MET A 1 86 ? 12.132 -4.937 7.173 1.00 67.94 86 MET A O 1
ATOM 674 N N . ILE A 1 87 ? 13.513 -5.556 5.512 1.00 73.50 87 ILE A N 1
ATOM 675 C CA . ILE A 1 87 ? 13.513 -6.982 5.871 1.00 73.50 87 ILE A CA 1
ATOM 676 C C . ILE A 1 87 ? 14.041 -7.173 7.301 1.00 73.50 87 ILE A C 1
ATOM 678 O O . ILE A 1 87 ? 13.403 -7.839 8.121 1.00 73.50 87 ILE A O 1
ATOM 682 N N . PHE A 1 88 ? 15.180 -6.555 7.635 1.00 74.25 88 PHE A N 1
ATOM 683 C CA . PHE A 1 88 ? 15.743 -6.632 8.988 1.00 74.25 88 PHE A CA 1
ATOM 684 C C . PHE A 1 88 ? 14.873 -5.924 10.030 1.00 74.25 88 PHE A C 1
ATOM 686 O O . PHE A 1 88 ? 14.754 -6.398 11.164 1.00 74.25 88 PHE A O 1
ATOM 693 N N . TRP A 1 89 ? 14.251 -4.806 9.658 1.00 67.69 89 TRP A N 1
ATOM 694 C CA . TRP A 1 89 ? 13.374 -4.044 10.534 1.00 67.69 89 TRP A CA 1
ATOM 695 C C . TRP A 1 89 ? 12.130 -4.851 10.913 1.00 67.69 89 TRP A C 1
ATOM 697 O O . TRP A 1 89 ? 11.856 -5.021 12.103 1.00 67.69 89 TRP A O 1
ATOM 707 N N . MET A 1 90 ? 11.433 -5.449 9.941 1.00 65.12 90 MET A N 1
ATOM 708 C CA . MET A 1 90 ? 10.282 -6.310 10.222 1.00 65.12 90 MET A CA 1
ATOM 709 C C . MET A 1 90 ? 10.663 -7.567 10.989 1.00 65.12 90 MET A C 1
ATOM 711 O O . MET A 1 90 ? 9.982 -7.907 11.957 1.00 65.12 90 MET A O 1
ATOM 715 N N . ALA A 1 91 ? 11.771 -8.224 10.635 1.00 63.53 91 ALA A N 1
ATOM 716 C CA . ALA A 1 91 ? 12.242 -9.400 11.366 1.00 63.53 91 ALA A CA 1
ATOM 717 C C . ALA A 1 91 ? 12.440 -9.105 12.866 1.00 63.53 91 ALA A C 1
ATOM 719 O O . ALA A 1 91 ? 12.203 -9.968 13.715 1.00 63.53 91 ALA A O 1
ATOM 720 N N . LYS A 1 92 ? 12.825 -7.867 13.201 1.00 58.88 92 LYS A N 1
ATOM 721 C CA . LYS A 1 92 ? 13.041 -7.410 14.575 1.00 58.88 92 LYS A CA 1
ATOM 722 C C . LYS A 1 92 ? 11.770 -6.896 15.259 1.00 58.88 92 LYS A C 1
ATOM 724 O O . LYS A 1 92 ? 11.606 -7.106 16.463 1.00 58.88 92 LYS A O 1
ATOM 729 N N . ASN A 1 93 ? 10.868 -6.252 14.517 1.00 53.56 93 ASN A N 1
ATOM 730 C CA . ASN A 1 93 ? 9.726 -5.529 15.082 1.00 53.56 93 ASN A CA 1
ATOM 731 C C . ASN A 1 93 ? 8.369 -6.235 14.921 1.00 53.56 93 ASN A C 1
ATOM 733 O O . ASN A 1 93 ? 7.429 -5.847 15.611 1.00 53.56 93 ASN A O 1
ATOM 737 N N . ALA A 1 94 ? 8.252 -7.313 14.136 1.00 52.38 94 ALA A N 1
ATOM 738 C CA . ALA A 1 94 ? 6.983 -8.004 13.855 1.00 52.38 94 ALA A CA 1
ATOM 739 C C . ALA A 1 94 ? 6.160 -8.380 15.105 1.00 52.38 94 ALA A C 1
ATOM 741 O O . ALA A 1 94 ? 4.935 -8.291 15.093 1.00 52.38 94 ALA A O 1
ATOM 742 N N . ARG A 1 95 ? 6.809 -8.751 16.221 1.00 52.81 95 ARG A N 1
ATOM 743 C CA . ARG A 1 95 ? 6.110 -9.063 17.488 1.00 52.81 95 ARG A CA 1
ATOM 744 C C . ARG A 1 95 ? 5.698 -7.827 18.293 1.00 52.81 95 ARG A C 1
ATOM 746 O O . ARG A 1 95 ? 4.765 -7.919 19.083 1.00 52.81 95 ARG A O 1
ATOM 753 N N . LYS A 1 96 ? 6.387 -6.696 18.113 1.00 55.88 96 LYS A N 1
ATOM 754 C CA . LYS A 1 96 ? 6.109 -5.431 18.815 1.00 55.88 96 LYS A CA 1
ATOM 755 C C . LYS A 1 96 ? 5.042 -4.593 18.121 1.00 55.88 96 LYS A C 1
ATOM 757 O O . LYS A 1 96 ? 4.338 -3.864 18.806 1.00 55.88 96 LYS A O 1
ATOM 762 N N . ILE A 1 97 ? 4.883 -4.745 16.803 1.00 57.31 97 ILE A N 1
ATOM 763 C CA . ILE A 1 97 ? 3.904 -4.003 15.991 1.00 57.31 97 ILE A CA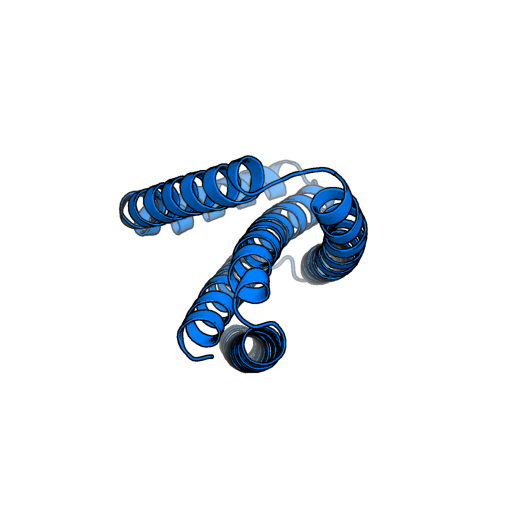 1
ATOM 764 C C . ILE A 1 97 ? 2.493 -4.127 16.567 1.00 57.31 97 ILE A C 1
ATOM 766 O O . ILE A 1 97 ? 1.793 -3.128 16.664 1.00 57.31 97 ILE A O 1
ATOM 770 N N . ARG A 1 98 ? 2.094 -5.318 17.030 1.00 54.94 98 ARG A N 1
ATOM 771 C CA . ARG A 1 98 ? 0.784 -5.506 17.668 1.00 54.94 98 ARG A CA 1
ATOM 772 C C . ARG A 1 98 ? 0.635 -4.677 18.951 1.00 54.94 98 ARG A C 1
ATOM 774 O O . ARG A 1 98 ? -0.380 -4.015 19.111 1.00 54.94 98 ARG A O 1
ATOM 781 N N . GLY A 1 99 ? 1.641 -4.686 19.828 1.00 58.75 99 GLY A N 1
ATOM 782 C CA . GLY A 1 99 ? 1.611 -3.947 21.095 1.00 58.75 99 GLY A CA 1
ATOM 783 C C . GLY A 1 99 ? 1.692 -2.429 20.913 1.00 58.75 99 GLY A C 1
ATOM 784 O O . GLY A 1 99 ? 0.918 -1.705 21.524 1.00 58.75 99 GLY A O 1
ATOM 785 N N . GLU A 1 100 ? 2.565 -1.945 20.025 1.00 58.69 100 GLU A N 1
ATOM 786 C CA . GLU A 1 100 ? 2.695 -0.510 19.734 1.00 58.69 100 GLU A CA 1
ATOM 787 C C . GLU A 1 100 ? 1.485 0.048 18.976 1.00 58.69 100 GLU A C 1
ATOM 789 O O . GLU A 1 100 ? 1.115 1.200 19.198 1.00 58.69 100 GLU A O 1
ATOM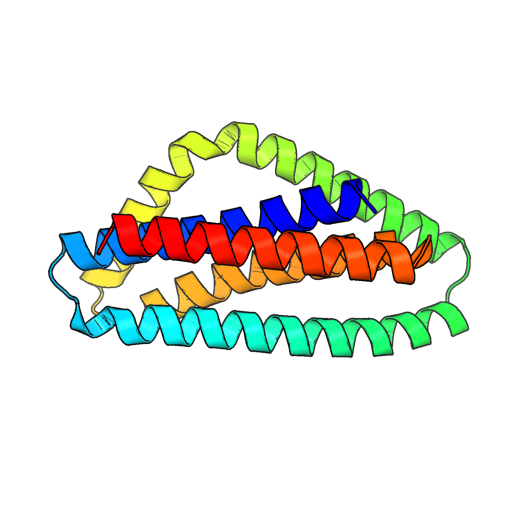 794 N N . LEU A 1 101 ? 0.846 -0.732 18.090 1.00 55.62 101 LEU A N 1
ATOM 795 C CA . LEU A 1 101 ? -0.431 -0.315 17.503 1.00 55.62 101 LEU A CA 1
ATOM 796 C C . LEU A 1 101 ? -1.534 -0.284 18.560 1.00 55.62 101 LEU A C 1
ATOM 798 O O . LEU A 1 101 ? -2.281 0.686 18.593 1.00 55.62 101 LEU A O 1
ATOM 802 N N . GLU A 1 102 ? -1.636 -1.302 19.419 1.00 58.59 102 GLU A N 1
ATOM 803 C CA . GLU A 1 102 ? -2.619 -1.314 20.510 1.00 58.59 102 GLU A CA 1
ATOM 804 C C . GLU A 1 102 ? -2.438 -0.089 21.431 1.00 58.59 102 GLU A C 1
ATOM 806 O O . GLU A 1 102 ? -3.422 0.585 21.727 1.00 58.59 102 GLU A O 1
ATOM 811 N N . GLU A 1 103 ? -1.197 0.275 21.776 1.00 61.00 103 GLU A N 1
ATOM 812 C CA . GLU A 1 103 ? -0.858 1.459 22.582 1.00 61.00 103 GLU A CA 1
ATOM 813 C C . GLU A 1 103 ? -1.147 2.786 21.852 1.00 61.00 103 GLU A C 1
ATOM 815 O O . GLU A 1 103 ? -1.765 3.692 22.413 1.00 61.00 103 GLU A O 1
ATOM 820 N N . ARG A 1 104 ? -0.757 2.920 20.575 1.00 57.84 104 ARG A N 1
ATOM 821 C CA . ARG A 1 104 ? -1.019 4.135 19.776 1.00 57.84 104 ARG A CA 1
ATOM 822 C C . ARG A 1 104 ? -2.505 4.363 19.539 1.00 57.84 104 ARG A C 1
ATOM 824 O O . ARG A 1 104 ? -2.944 5.513 19.508 1.00 57.84 104 ARG A O 1
ATOM 831 N N . VAL A 1 105 ? -3.275 3.291 19.363 1.00 55.66 105 VAL A N 1
ATOM 832 C CA . VAL A 1 105 ? -4.726 3.387 19.220 1.00 55.66 105 VAL A CA 1
ATOM 833 C C . VAL A 1 105 ? -5.367 3.763 20.567 1.00 55.66 105 VAL A C 1
ATOM 835 O O . VAL A 1 105 ? -6.235 4.635 20.573 1.00 55.66 105 VAL A O 1
ATOM 838 N N . ASP A 1 106 ? -4.873 3.252 21.702 1.00 58.78 106 ASP A N 1
ATOM 839 C CA . ASP A 1 106 ? -5.295 3.682 23.052 1.00 58.78 106 ASP A CA 1
ATOM 840 C C . ASP A 1 106 ? -5.067 5.192 23.282 1.00 58.78 106 ASP A C 1
ATOM 842 O O . ASP A 1 106 ? -5.943 5.921 23.764 1.00 58.78 106 ASP A O 1
ATOM 846 N N . VAL A 1 107 ? -3.913 5.716 22.855 1.00 58.50 107 VAL A N 1
ATOM 847 C CA . VAL A 1 107 ? -3.594 7.155 22.927 1.00 58.50 107 VAL A CA 1
ATOM 848 C C . VAL A 1 107 ? -4.490 7.989 21.992 1.00 58.50 107 VAL A C 1
ATOM 850 O O . VAL A 1 107 ? -4.978 9.058 22.370 1.00 58.50 107 VAL A O 1
ATOM 853 N N . ALA A 1 108 ? -4.771 7.503 20.780 1.00 54.28 108 ALA A N 1
ATOM 854 C CA . ALA A 1 108 ? -5.660 8.186 19.833 1.00 54.28 108 ALA A CA 1
ATOM 855 C C . ALA A 1 108 ? -7.129 8.220 20.303 1.00 54.28 108 ALA A C 1
ATOM 857 O O . ALA A 1 108 ? -7.871 9.150 19.984 1.00 54.28 108 ALA A O 1
ATOM 858 N N . ILE A 1 109 ? -7.558 7.225 21.081 1.00 54.81 109 ILE A N 1
ATOM 859 C CA . ILE A 1 109 ? -8.919 7.158 21.628 1.00 54.81 109 ILE A CA 1
ATOM 860 C C . ILE A 1 109 ? -9.053 7.964 22.915 1.00 54.81 109 ILE A C 1
ATOM 862 O O . ILE A 1 109 ? -10.054 8.664 23.073 1.00 54.81 109 ILE A O 1
ATOM 866 N N . SER A 1 110 ? -8.055 7.923 23.803 1.00 52.16 110 SER A N 1
ATOM 867 C CA . SER A 1 110 ? -8.049 8.715 25.045 1.00 52.16 110 SER A CA 1
ATOM 868 C C . SER A 1 110 ? -8.033 10.228 24.793 1.00 52.16 110 SER A C 1
ATOM 870 O O . SER A 1 110 ? -8.570 10.989 25.594 1.00 52.16 110 SER A O 1
ATOM 872 N N . SER A 1 111 ? -7.513 10.667 23.644 1.00 52.56 111 SER A N 1
ATOM 873 C CA . SER A 1 111 ? -7.552 12.065 23.190 1.00 52.56 111 SER A CA 1
ATOM 874 C C . SER A 1 111 ? -8.859 12.466 22.482 1.00 52.56 111 SER A C 1
ATOM 876 O O . SER A 1 111 ? -9.028 13.632 22.127 1.00 52.56 111 SER A O 1
ATOM 878 N N . GLY A 1 112 ? -9.801 11.537 22.255 1.00 52.62 112 GLY A N 1
ATOM 879 C CA . GLY A 1 112 ? -11.081 11.815 21.584 1.00 52.62 112 GLY A CA 1
ATOM 880 C C . GLY A 1 112 ? -10.954 12.234 20.111 1.00 52.62 112 GLY A C 1
ATOM 881 O O . GL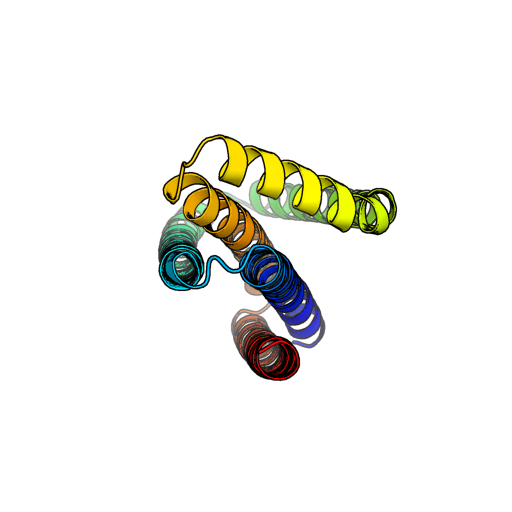Y A 1 112 ? -11.938 12.644 19.491 1.00 52.62 112 GLY A O 1
ATOM 882 N N . GLN A 1 113 ? -9.759 12.132 19.526 1.00 59.03 113 GLN A N 1
ATOM 883 C CA . GLN A 1 113 ? -9.462 12.627 18.190 1.00 59.03 113 GLN A CA 1
ATOM 884 C C . GLN A 1 113 ? -9.803 11.556 17.146 1.00 59.03 113 GLN A C 1
ATOM 886 O O . GLN A 1 113 ? -8.956 10.803 16.677 1.00 59.03 113 GLN A O 1
ATOM 891 N N . LEU A 1 114 ? -11.074 11.524 16.732 1.00 59.34 114 LEU A N 1
ATOM 892 C CA . LEU A 1 114 ? -11.586 10.687 15.630 1.00 59.34 114 LEU A CA 1
ATOM 893 C C . LEU A 1 114 ? -10.747 10.840 14.336 1.00 59.34 114 LEU A C 1
ATOM 895 O O . LEU A 1 114 ? -10.606 9.896 13.561 1.00 59.34 114 LEU A O 1
ATOM 899 N N . LEU A 1 115 ? -10.131 12.015 14.140 1.00 62.50 115 LEU A N 1
ATOM 900 C CA . LEU A 1 115 ? -9.193 12.310 13.049 1.00 62.50 115 LEU A CA 1
ATOM 901 C C . LEU A 1 115 ? -7.844 11.583 13.175 1.00 62.50 115 LEU A C 1
ATOM 903 O O . LEU A 1 115 ? -7.219 11.298 12.158 1.00 62.50 115 LEU A O 1
ATOM 907 N N . GLY A 1 116 ? -7.403 11.247 14.390 1.00 66.31 116 GLY A N 1
ATOM 908 C CA . GLY A 1 116 ? -6.156 10.520 14.630 1.00 66.31 116 GLY A CA 1
ATOM 909 C C . GLY A 1 116 ? -6.190 9.108 14.048 1.00 66.31 116 GLY A C 1
ATOM 910 O O . GLY A 1 116 ? -5.210 8.658 13.468 1.00 66.31 116 GLY A O 1
ATOM 911 N N . ILE A 1 117 ? -7.346 8.442 14.097 1.00 67.19 117 ILE A N 1
ATOM 912 C CA . ILE A 1 117 ? -7.524 7.095 13.533 1.00 67.19 117 ILE A CA 1
ATOM 913 C C . ILE A 1 117 ? -7.451 7.132 12.003 1.00 67.19 117 ILE A C 1
ATOM 915 O O . ILE A 1 117 ? -6.768 6.308 11.395 1.00 67.19 117 ILE A O 1
ATOM 919 N N . ALA A 1 118 ? -8.095 8.126 11.382 1.00 69.94 118 ALA A N 1
ATOM 920 C CA . ALA A 1 118 ? -7.992 8.346 9.943 1.00 69.94 118 ALA A CA 1
ATOM 921 C C . ALA A 1 118 ? -6.554 8.685 9.525 1.00 69.94 118 ALA A C 1
ATOM 923 O O . ALA A 1 118 ? -6.080 8.156 8.526 1.00 69.94 118 ALA A O 1
ATOM 924 N N . ALA A 1 119 ? -5.846 9.516 10.296 1.00 70.81 119 ALA A N 1
ATOM 925 C CA . ALA A 1 119 ? -4.459 9.885 10.022 1.00 70.81 119 ALA A CA 1
ATOM 926 C C . ALA A 1 119 ? -3.496 8.695 10.162 1.00 70.81 119 ALA A C 1
ATOM 928 O O . ALA A 1 119 ? -2.614 8.521 9.323 1.00 70.81 119 ALA A O 1
ATOM 929 N N . VAL A 1 120 ? -3.674 7.846 11.178 1.00 72.25 120 VAL A N 1
ATOM 930 C CA . VAL A 1 120 ? -2.871 6.625 11.350 1.00 72.25 120 VAL A CA 1
ATOM 931 C C . VAL A 1 120 ? -3.109 5.675 10.181 1.00 72.25 120 VAL A C 1
ATOM 933 O O . VAL A 1 120 ? -2.155 5.288 9.517 1.00 72.25 120 VAL A O 1
ATOM 936 N N . ALA A 1 121 ? -4.368 5.374 9.858 1.00 76.12 121 ALA A N 1
ATOM 937 C CA . ALA A 1 121 ? -4.691 4.518 8.719 1.00 76.12 121 ALA A CA 1
ATOM 938 C C . ALA A 1 121 ? -4.154 5.088 7.398 1.00 76.12 121 ALA A C 1
ATOM 940 O O . ALA A 1 121 ? -3.547 4.365 6.612 1.00 76.12 121 ALA A O 1
ATOM 941 N N . PHE A 1 122 ? -4.324 6.395 7.184 1.00 76.69 122 PHE A N 1
ATOM 942 C CA . PHE A 1 122 ? -3.841 7.076 5.992 1.00 76.69 122 PHE A CA 1
ATOM 943 C C . PHE A 1 122 ? -2.320 6.989 5.865 1.00 76.69 122 PHE A C 1
ATOM 945 O O . PHE A 1 122 ? -1.817 6.553 4.838 1.00 76.69 122 PHE A O 1
ATOM 952 N N . THR A 1 123 ? -1.578 7.374 6.905 1.00 75.62 123 THR A N 1
ATOM 953 C CA . THR A 1 123 ? -0.106 7.390 6.869 1.00 75.62 123 THR A CA 1
ATOM 954 C C . THR A 1 123 ? 0.494 5.993 6.764 1.00 75.62 123 THR A C 1
ATOM 956 O O . THR A 1 123 ? 1.500 5.824 6.076 1.00 75.62 123 THR A O 1
ATOM 959 N N . SER A 1 124 ? -0.130 4.994 7.392 1.00 79.31 124 SER A N 1
ATOM 960 C CA . SER A 1 124 ? 0.264 3.594 7.261 1.00 79.31 124 SER A CA 1
ATOM 961 C C . SER A 1 124 ? 0.065 3.078 5.837 1.00 79.31 124 SER A C 1
ATOM 963 O O . SER A 1 124 ? 1.025 2.628 5.226 1.00 79.31 124 SER A O 1
ATOM 965 N N . VAL A 1 125 ? -1.141 3.200 5.272 1.00 83.25 125 VAL A N 1
ATOM 966 C CA . VAL A 1 125 ? -1.424 2.716 3.907 1.00 83.25 125 VAL A CA 1
ATOM 967 C C . VAL A 1 125 ? -0.624 3.501 2.863 1.00 83.25 125 VAL A C 1
ATOM 969 O O . VAL A 1 125 ? -0.123 2.920 1.904 1.00 83.25 125 VAL A O 1
ATOM 972 N N . LEU A 1 126 ? -0.454 4.813 3.058 1.00 79.44 126 LEU A N 1
ATOM 973 C CA . LEU A 1 126 ? 0.340 5.652 2.164 1.00 79.44 126 LEU A CA 1
ATOM 974 C C . LEU A 1 126 ? 1.805 5.203 2.127 1.00 79.44 126 LEU A C 1
ATOM 976 O O . LEU A 1 126 ? 2.394 5.208 1.051 1.00 79.44 126 LEU A O 1
ATOM 980 N N . ARG A 1 127 ? 2.388 4.808 3.268 1.00 82.81 127 ARG A N 1
ATOM 981 C CA . ARG A 1 127 ? 3.762 4.288 3.324 1.00 82.8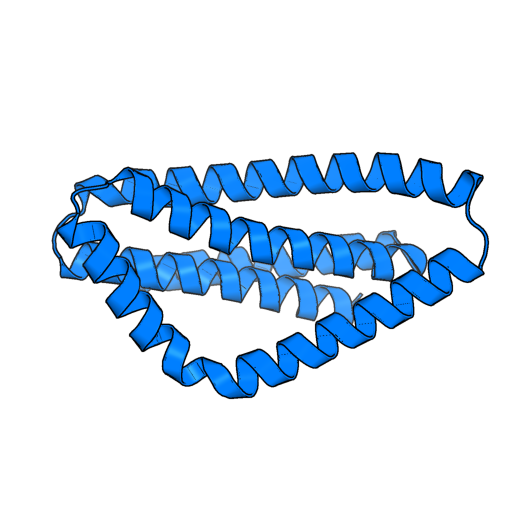1 127 ARG A CA 1
ATOM 982 C C . ARG A 1 127 ? 3.916 3.039 2.460 1.00 82.81 127 ARG A C 1
ATOM 984 O O . ARG A 1 127 ? 4.767 3.048 1.576 1.00 82.81 127 ARG A O 1
ATOM 991 N N . GLU A 1 128 ? 3.051 2.043 2.649 1.00 85.12 128 GLU A N 1
ATOM 992 C CA . GLU A 1 128 ? 3.086 0.810 1.846 1.00 85.12 128 GLU A CA 1
ATOM 993 C C . GLU A 1 128 ? 2.856 1.101 0.355 1.00 85.12 128 GLU A C 1
ATOM 995 O O . GLU A 1 128 ? 3.487 0.516 -0.529 1.00 85.12 128 GLU A O 1
ATOM 1000 N N . GLY A 1 129 ? 1.995 2.077 0.051 1.00 83.44 129 GLY A N 1
ATOM 1001 C CA . GLY A 1 129 ? 1.781 2.559 -1.309 1.00 83.44 129 GLY A CA 1
ATOM 1002 C C . GLY A 1 129 ? 3.024 3.211 -1.921 1.00 83.44 129 GLY A C 1
ATOM 1003 O O . GLY A 1 129 ? 3.337 2.943 -3.078 1.00 83.44 129 GLY A O 1
ATOM 1004 N N . ILE A 1 130 ? 3.758 4.036 -1.167 1.00 80.44 130 ILE A N 1
ATOM 1005 C CA . ILE A 1 130 ? 5.015 4.655 -1.626 1.00 80.44 130 ILE A CA 1
ATOM 1006 C C . ILE A 1 130 ? 6.069 3.581 -1.896 1.00 80.44 130 ILE A C 1
ATOM 1008 O O . ILE A 1 130 ? 6.708 3.612 -2.947 1.00 80.44 130 ILE A O 1
ATOM 1012 N N . GLU A 1 131 ? 6.228 2.619 -0.990 1.00 81.81 131 GLU A N 1
ATOM 1013 C CA . GLU A 1 131 ? 7.158 1.499 -1.163 1.00 81.81 131 GLU A CA 1
ATOM 1014 C C . GLU A 1 131 ? 6.821 0.691 -2.420 1.00 81.81 131 GLU A C 1
ATOM 1016 O O . GLU A 1 131 ? 7.680 0.476 -3.278 1.00 81.81 131 GLU A O 1
ATOM 1021 N N . THR A 1 132 ? 5.541 0.367 -2.607 1.00 86.31 132 THR A N 1
ATOM 1022 C CA . THR A 1 132 ? 5.050 -0.316 -3.809 1.00 86.31 132 THR A CA 1
ATOM 1023 C C . THR A 1 132 ? 5.397 0.454 -5.088 1.00 86.31 132 THR A C 1
ATOM 1025 O O . THR A 1 132 ? 5.873 -0.142 -6.053 1.00 86.31 132 THR A O 1
ATOM 1028 N N . ILE A 1 133 ? 5.207 1.779 -5.111 1.00 83.25 133 ILE A N 1
ATOM 1029 C CA . ILE A 1 133 ? 5.534 2.624 -6.272 1.00 83.25 133 ILE A CA 1
ATOM 1030 C C . ILE A 1 133 ? 7.037 2.606 -6.554 1.00 83.25 133 ILE A C 1
ATOM 1032 O O . ILE A 1 133 ? 7.439 2.416 -7.703 1.00 83.25 133 ILE A O 1
ATOM 1036 N N . LEU A 1 134 ? 7.868 2.778 -5.523 1.00 78.56 134 LEU A N 1
ATOM 1037 C CA . LEU A 1 134 ? 9.321 2.795 -5.673 1.00 78.56 134 LEU A CA 1
ATOM 1038 C C . LEU A 1 134 ? 9.832 1.457 -6.215 1.00 78.56 134 LEU A C 1
ATOM 1040 O O . LEU A 1 134 ? 10.585 1.435 -7.190 1.00 78.56 134 LEU A O 1
ATOM 1044 N N . PHE A 1 135 ? 9.371 0.337 -5.663 1.00 78.75 135 PHE A N 1
ATOM 1045 C CA . PHE A 1 135 ? 9.819 -0.982 -6.100 1.00 78.75 135 PHE A CA 1
ATOM 1046 C C . PHE A 1 135 ? 9.299 -1.361 -7.488 1.00 78.75 135 PHE A C 1
ATOM 1048 O O . PHE A 1 135 ? 10.059 -1.898 -8.297 1.00 78.75 135 PHE A O 1
ATOM 1055 N N . LEU A 1 136 ? 8.046 -1.023 -7.809 1.00 82.19 136 LEU A N 1
ATOM 1056 C CA . LEU A 1 136 ? 7.512 -1.241 -9.152 1.00 82.19 136 LEU A CA 1
ATOM 1057 C C . LEU A 1 136 ? 8.192 -0.353 -10.191 1.00 82.19 136 LEU A C 1
ATOM 1059 O O . LEU A 1 136 ? 8.384 -0.811 -11.310 1.00 82.19 136 LEU A O 1
ATOM 1063 N N . SER A 1 137 ? 8.593 0.875 -9.849 1.00 75.50 137 SER A N 1
ATOM 1064 C CA . SER A 1 137 ? 9.325 1.738 -10.786 1.00 75.50 137 SER A CA 1
ATOM 1065 C C . SER A 1 137 ? 10.697 1.155 -11.148 1.00 75.50 137 SER A C 1
ATOM 1067 O O . SER A 1 137 ? 11.024 1.059 -12.329 1.00 75.50 137 SER A O 1
ATOM 1069 N N . ALA A 1 138 ? 11.446 0.648 -10.161 1.00 76.38 138 ALA A N 1
ATOM 1070 C CA . ALA A 1 138 ? 12.721 -0.030 -10.396 1.00 76.38 138 ALA A CA 1
ATOM 1071 C C . ALA A 1 138 ? 12.558 -1.313 -11.232 1.00 76.38 138 ALA A C 1
ATOM 1073 O O . ALA A 1 138 ? 13.389 -1.624 -12.080 1.00 76.38 138 ALA A O 1
ATOM 1074 N N . ALA A 1 139 ? 11.472 -2.059 -11.022 1.00 75.44 139 ALA A N 1
ATOM 1075 C CA . ALA A 1 139 ? 11.165 -3.252 -11.805 1.00 75.44 139 ALA A CA 1
ATOM 1076 C C . ALA A 1 139 ? 10.694 -2.944 -13.235 1.00 75.44 139 ALA A C 1
ATOM 1078 O O . ALA A 1 139 ? 11.027 -3.665 -14.180 1.00 75.44 139 ALA A O 1
ATOM 1079 N N . ALA A 1 140 ? 9.922 -1.868 -13.392 1.00 76.88 140 ALA A N 1
ATOM 1080 C CA . ALA A 1 140 ? 9.392 -1.416 -14.669 1.00 76.88 140 ALA A CA 1
ATOM 1081 C C . ALA A 1 140 ? 10.499 -0.968 -15.630 1.00 76.88 140 ALA A C 1
ATOM 1083 O O . ALA A 1 140 ? 10.317 -1.134 -16.834 1.00 76.88 140 ALA A O 1
ATOM 1084 N N . ALA A 1 141 ? 11.639 -0.496 -15.109 1.00 71.44 141 ALA A N 1
ATOM 1085 C CA . ALA A 1 141 ? 12.830 -0.171 -15.898 1.00 71.44 141 ALA A CA 1
ATOM 1086 C C . ALA A 1 141 ? 13.374 -1.378 -16.691 1.00 71.44 141 ALA A C 1
ATOM 1088 O O . ALA A 1 141 ? 13.915 -1.216 -17.778 1.00 71.44 141 ALA A O 1
ATOM 1089 N N . ILE A 1 142 ? 13.188 -2.604 -16.185 1.00 73.81 142 ILE A N 1
ATOM 1090 C CA . ILE A 1 142 ? 13.639 -3.831 -16.862 1.00 73.81 142 ILE A CA 1
ATOM 1091 C C . ILE A 1 142 ? 12.570 -4.339 -17.839 1.00 73.81 142 ILE A C 1
ATOM 1093 O O . ILE A 1 142 ? 12.867 -4.683 -18.981 1.00 73.81 142 ILE A O 1
ATOM 1097 N N . SER A 1 143 ? 11.315 -4.436 -17.386 1.00 78.00 143 SER A N 1
ATOM 1098 C CA . SER A 1 143 ? 10.186 -4.861 -18.223 1.00 78.00 143 SER A CA 1
ATOM 1099 C C . SER A 1 143 ? 8.864 -4.338 -17.668 1.00 78.00 143 SER A C 1
ATOM 1101 O O . SER A 1 143 ? 8.357 -4.821 -16.648 1.00 78.00 143 SER A O 1
ATOM 1103 N N . PHE A 1 144 ? 8.276 -3.364 -18.363 1.00 79.62 144 PHE A N 1
ATOM 1104 C CA . PHE A 1 144 ? 7.025 -2.728 -17.953 1.00 79.62 144 PHE A CA 1
ATOM 1105 C C . PHE A 1 144 ? 5.835 -3.697 -17.963 1.00 79.62 144 PHE A C 1
ATOM 1107 O O . PHE A 1 144 ? 5.131 -3.819 -16.961 1.00 79.62 144 PHE A O 1
ATOM 1114 N N . THR A 1 145 ? 5.628 -4.430 -19.062 1.00 82.94 145 THR A N 1
ATOM 1115 C CA . THR A 1 145 ? 4.456 -5.307 -19.240 1.00 8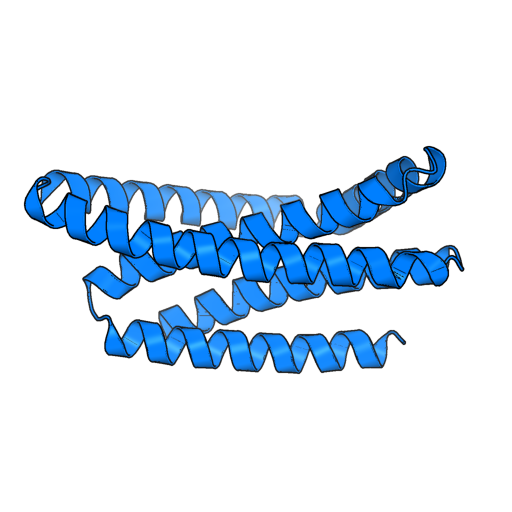2.94 145 THR A CA 1
ATOM 1116 C C . THR A 1 145 ? 4.415 -6.423 -18.200 1.00 82.94 145 THR A C 1
ATOM 1118 O O . THR A 1 145 ? 3.367 -6.705 -17.616 1.00 82.94 145 THR A O 1
ATOM 1121 N N . GLU A 1 146 ? 5.564 -7.041 -17.919 1.00 83.00 146 GLU A N 1
ATOM 1122 C CA . GLU A 1 146 ? 5.655 -8.087 -16.903 1.00 83.00 146 GLU A CA 1
ATOM 1123 C C . GLU A 1 146 ? 5.437 -7.563 -15.483 1.00 83.00 146 GLU A C 1
ATOM 1125 O O . GLU A 1 146 ? 4.883 -8.272 -14.635 1.00 83.00 146 GLU A O 1
ATOM 1130 N N . THR A 1 147 ? 5.901 -6.343 -15.222 1.00 83.88 147 THR A N 1
ATOM 1131 C CA . THR A 1 147 ? 5.772 -5.678 -13.926 1.00 83.88 147 THR A CA 1
ATOM 1132 C C . THR A 1 147 ? 4.328 -5.269 -13.673 1.00 83.88 147 THR A C 1
ATOM 1134 O O . THR A 1 147 ? 3.792 -5.583 -12.614 1.00 83.88 147 THR A O 1
ATOM 1137 N N . ALA A 1 148 ? 3.662 -4.673 -14.665 1.00 83.31 148 ALA A N 1
ATOM 1138 C CA . ALA A 1 148 ? 2.261 -4.277 -14.573 1.00 83.31 148 ALA A CA 1
ATOM 1139 C C . ALA A 1 148 ? 1.338 -5.482 -14.330 1.00 83.31 148 ALA A C 1
ATOM 1141 O O . ALA A 1 148 ? 0.519 -5.461 -13.414 1.00 83.31 148 ALA A O 1
ATOM 1142 N N . LEU A 1 149 ? 1.505 -6.567 -15.096 1.00 86.12 149 LEU A N 1
ATOM 1143 C CA . LEU A 1 149 ? 0.700 -7.781 -14.921 1.00 86.12 149 LEU A CA 1
ATOM 1144 C C . LEU A 1 149 ? 0.943 -8.450 -13.562 1.00 86.12 149 LEU A C 1
ATOM 1146 O O . LEU A 1 149 ? -0.012 -8.854 -12.899 1.00 86.12 149 LEU A O 1
ATOM 1150 N N . GLY A 1 150 ? 2.205 -8.545 -13.126 1.00 86.50 150 GLY A N 1
ATOM 1151 C CA . GLY A 1 150 ? 2.545 -9.084 -11.807 1.00 86.50 150 GLY A CA 1
ATOM 1152 C C . GLY A 1 150 ? 1.940 -8.257 -10.670 1.00 86.50 150 GLY A C 1
ATOM 1153 O O . GLY A 1 150 ? 1.346 -8.825 -9.757 1.00 86.50 150 GLY A O 1
ATOM 1154 N N . ALA A 1 151 ? 2.027 -6.929 -10.769 1.00 86.31 151 ALA A N 1
ATOM 1155 C CA . ALA A 1 151 ? 1.505 -5.996 -9.777 1.00 86.31 151 ALA A CA 1
ATOM 1156 C C . ALA A 1 151 ? -0.019 -6.065 -9.630 1.00 86.31 151 ALA A C 1
ATOM 1158 O O . ALA A 1 151 ? -0.540 -6.143 -8.518 1.00 86.31 151 ALA A O 1
ATOM 1159 N N . VAL A 1 152 ? -0.739 -6.068 -10.756 1.00 87.88 152 VAL A N 1
ATOM 1160 C CA . VAL A 1 152 ? -2.206 -6.140 -10.763 1.00 87.88 152 VAL A CA 1
ATOM 1161 C C . VAL A 1 152 ? -2.683 -7.459 -10.159 1.00 87.88 152 VAL A C 1
ATOM 1163 O O . VAL A 1 152 ? -3.596 -7.458 -9.336 1.00 87.88 152 VAL A O 1
ATOM 1166 N N . LEU A 1 153 ? -2.049 -8.580 -10.516 1.00 89.19 153 LEU A N 1
ATOM 1167 C CA . LEU A 1 153 ? -2.394 -9.885 -9.951 1.00 89.19 153 LEU A CA 1
ATOM 1168 C C . LEU A 1 153 ? -2.107 -9.957 -8.445 1.00 89.19 153 LEU A C 1
ATOM 1170 O O . LEU A 1 153 ? -2.930 -10.487 -7.701 1.00 89.19 153 LEU A O 1
ATOM 1174 N N . GLY A 1 154 ? -0.976 -9.415 -7.986 1.00 86.50 154 GLY A N 1
ATOM 1175 C CA . GLY A 1 154 ? -0.615 -9.423 -6.566 1.00 86.50 154 GLY A CA 1
ATOM 1176 C C . GLY A 1 154 ? -1.568 -8.577 -5.726 1.00 86.50 154 GLY A C 1
ATOM 1177 O O . GLY A 1 154 ? -2.104 -9.068 -4.731 1.00 86.50 154 GLY A O 1
ATOM 1178 N N . LEU A 1 155 ? -1.878 -7.357 -6.180 1.00 86.25 155 LEU A N 1
ATOM 1179 C CA . LEU A 1 155 ? -2.872 -6.488 -5.540 1.00 86.25 155 LEU A CA 1
ATOM 1180 C C . LEU A 1 155 ? -4.273 -7.105 -5.539 1.00 86.25 155 LEU A C 1
ATOM 1182 O O . LEU A 1 155 ? -4.985 -7.000 -4.542 1.00 86.25 155 LEU A O 1
ATOM 1186 N N . PHE A 1 156 ? -4.670 -7.773 -6.625 1.00 88.31 156 PHE A N 1
ATOM 1187 C CA . PHE A 1 156 ? -5.961 -8.453 -6.692 1.00 88.31 156 PHE A CA 1
ATOM 1188 C C . PHE A 1 156 ? -6.067 -9.556 -5.634 1.00 88.31 156 PHE A C 1
ATOM 1190 O O . PHE A 1 156 ? -7.038 -9.597 -4.879 1.00 88.31 156 PHE A O 1
ATOM 1197 N N . VAL A 1 157 ? -5.051 -10.418 -5.525 1.00 88.12 157 VAL A N 1
ATOM 1198 C CA . VAL A 1 157 ? -5.026 -11.481 -4.510 1.00 88.12 157 VAL A CA 1
ATOM 1199 C C . VAL A 1 157 ? -4.985 -10.890 -3.099 1.00 88.12 157 VAL A C 1
ATOM 1201 O O . VAL A 1 157 ? -5.741 -11.339 -2.238 1.00 88.12 157 VAL A O 1
ATOM 1204 N N . ALA A 1 158 ? -4.183 -9.849 -2.864 1.00 84.88 158 ALA A N 1
ATOM 1205 C CA . ALA A 1 158 ? -4.138 -9.158 -1.576 1.00 84.88 158 ALA A CA 1
ATOM 1206 C C . ALA A 1 158 ? -5.510 -8.587 -1.182 1.00 84.88 158 ALA A C 1
ATOM 1208 O O . ALA A 1 158 ? -5.959 -8.788 -0.054 1.00 84.88 158 ALA A O 1
ATOM 1209 N N . ALA A 1 159 ? -6.217 -7.947 -2.119 1.00 83.25 159 ALA A N 1
ATOM 1210 C CA . ALA A 1 159 ? -7.553 -7.406 -1.890 1.00 83.25 159 ALA A CA 1
ATOM 1211 C C . ALA A 1 159 ? -8.572 -8.509 -1.563 1.00 83.25 159 ALA A C 1
ATOM 1213 O O . ALA A 1 159 ? -9.371 -8.359 -0.637 1.00 83.25 159 ALA A O 1
ATOM 1214 N N . VAL A 1 160 ? -8.524 -9.641 -2.272 1.00 84.88 160 VAL A N 1
ATOM 1215 C CA . VAL A 1 160 ? -9.381 -10.799 -1.978 1.00 84.88 160 VAL A CA 1
ATOM 1216 C C . VAL A 1 160 ? -9.124 -11.309 -0.559 1.00 84.88 160 VAL A C 1
ATOM 1218 O O . VAL A 1 160 ? -10.069 -11.475 0.212 1.00 84.88 160 VAL A O 1
ATOM 1221 N N . VAL A 1 161 ? -7.858 -11.495 -0.175 1.00 83.25 161 VAL A N 1
ATOM 1222 C CA . VAL A 1 161 ? -7.491 -11.937 1.181 1.00 83.25 161 VAL A CA 1
ATOM 1223 C C . VAL A 1 161 ? -7.934 -10.920 2.237 1.00 83.25 161 VAL A C 1
ATOM 1225 O O . VAL A 1 161 ? -8.497 -11.313 3.258 1.00 83.25 161 VAL A O 1
ATOM 1228 N N . ALA A 1 162 ? -7.774 -9.621 1.981 1.00 76.88 162 ALA A N 1
ATOM 1229 C CA . ALA A 1 162 ? -8.233 -8.552 2.868 1.00 76.88 162 ALA A CA 1
ATOM 1230 C C . ALA A 1 162 ? -9.750 -8.611 3.123 1.00 76.88 162 ALA A C 1
ATOM 1232 O O . ALA A 1 162 ? -10.207 -8.467 4.261 1.00 76.88 162 ALA A O 1
ATOM 1233 N N . VAL A 1 163 ? -10.546 -8.876 2.081 1.00 78.25 163 VAL A N 1
ATOM 1234 C CA . VAL A 1 163 ? -12.002 -9.052 2.204 1.00 78.25 163 VAL A CA 1
ATOM 1235 C C . VAL A 1 163 ? -12.341 -10.270 3.065 1.00 78.25 163 VAL A C 1
ATOM 1237 O O . VAL A 1 163 ? -13.237 -10.194 3.904 1.00 78.25 163 VAL A O 1
ATOM 1240 N N . PHE A 1 164 ? -11.622 -11.384 2.912 1.00 79.75 164 PHE A N 1
ATOM 1241 C CA . PHE A 1 164 ? -11.832 -12.564 3.757 1.00 79.75 164 PHE A CA 1
ATOM 1242 C C . PHE A 1 164 ? -11.445 -12.317 5.220 1.00 79.75 164 PHE A C 1
ATOM 1244 O O . PHE A 1 164 ? -12.198 -12.696 6.117 1.00 79.75 164 PHE A O 1
ATOM 1251 N N . LEU A 1 165 ? -10.325 -11.636 5.473 1.00 70.75 165 LEU A N 1
ATOM 1252 C CA . LEU A 1 165 ? -9.876 -11.300 6.828 1.00 70.75 165 LEU A CA 1
ATOM 1253 C C . LEU A 1 165 ? -10.857 -10.362 7.538 1.00 70.75 165 LEU A C 1
ATOM 1255 O O . LEU A 1 165 ? -11.224 -10.591 8.690 1.00 70.75 165 LEU A O 1
ATOM 1259 N N . THR A 1 166 ? -11.334 -9.330 6.844 1.00 64.88 166 THR A N 1
ATOM 1260 C CA . THR A 1 166 ? -12.312 -8.390 7.408 1.00 64.88 166 THR A CA 1
ATOM 1261 C C . THR A 1 166 ? -13.657 -9.066 7.662 1.00 64.88 166 THR A C 1
ATOM 1263 O O . THR A 1 166 ? -14.219 -8.888 8.738 1.00 64.88 166 THR A O 1
ATOM 1266 N N . ARG A 1 167 ? -14.140 -9.924 6.754 1.00 65.19 167 ARG A N 1
ATOM 1267 C CA . ARG A 1 167 ? -15.378 -10.699 6.959 1.00 65.19 167 ARG A CA 1
ATOM 1268 C C . ARG A 1 167 ? -15.293 -11.733 8.080 1.00 65.19 167 ARG A C 1
ATOM 1270 O O . ARG A 1 167 ? -16.305 -11.984 8.712 1.00 65.19 167 ARG A O 1
ATOM 1277 N N . GLY A 1 168 ? -14.124 -12.318 8.342 1.00 53.84 168 GLY A N 1
ATOM 1278 C CA . GLY A 1 168 ? -13.930 -13.219 9.486 1.00 53.84 168 GLY A CA 1
ATOM 1279 C C . GLY A 1 168 ? -13.890 -12.502 10.842 1.00 53.84 168 GLY A C 1
ATOM 1280 O O . GLY A 1 168 ? -13.996 -13.149 11.880 1.00 53.84 168 GLY A O 1
ATOM 1281 N N . THR A 1 169 ? -13.734 -11.175 10.835 1.00 48.03 169 THR A N 1
ATOM 1282 C CA . THR A 1 169 ? -13.607 -10.343 12.043 1.00 48.03 169 THR A CA 1
ATOM 1283 C C . THR A 1 169 ? -14.888 -9.548 12.352 1.00 48.03 169 THR A C 1
ATOM 1285 O O . THR A 1 169 ? -15.082 -9.113 13.492 1.00 48.03 169 THR A O 1
ATOM 1288 N N . VAL A 1 170 ? -15.775 -9.348 11.366 1.00 42.28 170 VAL A N 1
ATOM 1289 C CA . VAL A 1 170 ? -17.099 -8.699 11.499 1.00 42.28 170 VAL A CA 1
ATOM 1290 C C . VAL A 1 170 ? -18.129 -9.715 11.965 1.00 42.28 170 VAL A C 1
ATOM 1292 O O . VAL A 1 170 ? -18.763 -9.408 13.002 1.00 42.28 170 VAL A O 1
#